Protein AF-A0A1E4H2F7-F1 (afdb_monomer)

Mean predicted aligned error: 3.06 Å

Radius of gyration: 13.92 Å; Cα contacts (8 Å, |Δi|>4): 99; chains: 1; bounding box: 38×27×33 Å

Foldseek 3Di:
DQDQANVQLVLFVVLLVLVLLLPDPVHDPVSNVVSVVCNVPRDFLVRLLVVQVVCCVPPVDGNHDNPDDQCSQVVRPVGTSHD

Secondary structure (DSSP, 8-state):
---HHHHHHHHHHHHHHHHHHHH-TTS-HHHHHHHHHHHTTSPPHHHHHHHHHHHHHHTS--SS-S---SGGGTT-TT-----

Structure (mmCIF, N/CA/C/O backbone):
data_AF-A0A1E4H2F7-F1
#
_entry.id   AF-A0A1E4H2F7-F1
#
loop_
_atom_site.group_PDB
_atom_site.id
_atom_site.type_symbol
_atom_site.label_atom_id
_atom_site.label_alt_id
_atom_site.label_comp_id
_atom_site.label_asym_id
_atom_site.label_entity_id
_atom_site.label_seq_id
_atom_site.pdbx_PDB_ins_code
_atom_site.Cartn_x
_atom_site.Cartn_y
_atom_site.Cartn_z
_atom_site.occupancy
_atom_site.B_iso_or_equiv
_atom_site.auth_seq_id
_atom_site.auth_comp_id
_atom_site.auth_asym_id
_atom_site.auth_atom_id
_atom_site.pdbx_PDB_model_num
ATOM 1 N N . MET A 1 1 ? 9.330 -17.598 -7.528 1.00 65.69 1 MET A N 1
ATOM 2 C CA . MET A 1 1 ? 10.004 -16.297 -7.322 1.00 65.69 1 MET A CA 1
ATOM 3 C C . MET A 1 1 ? 8.965 -15.211 -7.510 1.00 65.69 1 MET A C 1
ATOM 5 O O . MET A 1 1 ? 8.192 -15.346 -8.443 1.00 65.69 1 MET A O 1
ATOM 9 N N . THR A 1 2 ? 8.935 -14.196 -6.647 1.00 88.25 2 THR A N 1
ATOM 10 C CA . THR A 1 2 ? 7.998 -13.064 -6.752 1.00 88.25 2 THR A CA 1
ATOM 11 C C . THR A 1 2 ? 8.518 -12.029 -7.748 1.00 88.25 2 THR A C 1
ATOM 13 O O . THR A 1 2 ? 9.675 -11.600 -7.621 1.00 88.25 2 THR A O 1
ATOM 16 N N . THR A 1 3 ? 7.694 -11.632 -8.716 1.00 94.19 3 THR A N 1
ATOM 17 C CA . THR A 1 3 ? 8.049 -10.607 -9.713 1.00 94.19 3 THR A CA 1
ATOM 18 C C . THR A 1 3 ? 8.064 -9.201 -9.092 1.00 94.19 3 THR A C 1
ATOM 20 O O . THR A 1 3 ? 7.496 -8.997 -8.015 1.00 94.19 3 THR A O 1
ATOM 23 N N . PRO A 1 4 ? 8.726 -8.213 -9.721 1.00 94.94 4 PRO A N 1
ATOM 24 C CA . PRO A 1 4 ? 8.668 -6.821 -9.268 1.00 94.94 4 PRO A CA 1
ATOM 25 C C . PRO A 1 4 ? 7.233 -6.283 -9.213 1.00 94.94 4 PRO A C 1
ATOM 27 O O . PRO A 1 4 ? 6.877 -5.637 -8.234 1.00 94.94 4 PRO A O 1
ATOM 30 N N . ASP A 1 5 ? 6.390 -6.622 -10.191 1.00 95.50 5 ASP A N 1
ATOM 31 C CA . ASP A 1 5 ? 4.961 -6.289 -10.219 1.00 95.50 5 ASP A CA 1
ATOM 32 C C . ASP A 1 5 ? 4.203 -6.881 -9.037 1.00 95.50 5 ASP A C 1
ATOM 34 O O . ASP A 1 5 ? 3.539 -6.157 -8.295 1.00 95.50 5 ASP A O 1
ATOM 38 N N . GLU A 1 6 ? 4.354 -8.185 -8.796 1.00 96.69 6 GLU A N 1
ATOM 39 C CA . GLU A 1 6 ? 3.735 -8.849 -7.650 1.00 96.69 6 GLU A CA 1
ATOM 40 C C . GLU A 1 6 ? 4.200 -8.216 -6.335 1.00 96.69 6 GLU A C 1
ATOM 42 O O . GLU A 1 6 ? 3.393 -7.997 -5.430 1.00 96.69 6 GLU A O 1
ATOM 47 N N . ARG A 1 7 ? 5.491 -7.887 -6.223 1.00 96.25 7 ARG A N 1
ATOM 48 C CA . ARG A 1 7 ? 6.069 -7.275 -5.025 1.00 96.25 7 ARG A CA 1
ATOM 49 C C . ARG A 1 7 ? 5.533 -5.865 -4.791 1.00 96.25 7 ARG A C 1
ATOM 51 O O . ARG A 1 7 ? 5.041 -5.597 -3.696 1.00 96.25 7 ARG A O 1
ATOM 58 N N . THR A 1 8 ? 5.600 -4.988 -5.793 1.00 97.25 8 THR A N 1
ATOM 59 C CA . THR A 1 8 ? 5.079 -3.616 -5.703 1.00 97.25 8 THR A CA 1
ATOM 60 C C . THR A 1 8 ? 3.586 -3.633 -5.401 1.00 97.25 8 THR A C 1
ATOM 62 O O . THR A 1 8 ? 3.137 -2.918 -4.505 1.00 97.25 8 THR A O 1
ATOM 65 N N . ARG A 1 9 ? 2.814 -4.481 -6.093 1.00 97.62 9 ARG A N 1
ATOM 66 C CA . ARG A 1 9 ? 1.373 -4.604 -5.871 1.00 97.62 9 ARG A CA 1
ATOM 67 C C . ARG A 1 9 ? 1.061 -4.986 -4.432 1.00 97.62 9 ARG A C 1
ATOM 69 O O . ARG A 1 9 ? 0.293 -4.281 -3.786 1.00 97.62 9 ARG A O 1
ATOM 76 N N . ASN A 1 10 ? 1.668 -6.053 -3.912 1.00 97.56 10 ASN A N 1
ATOM 77 C CA . ASN A 1 10 ? 1.395 -6.514 -2.548 1.00 97.56 10 ASN A CA 1
ATOM 78 C C . ASN A 1 10 ? 1.855 -5.499 -1.489 1.00 97.56 10 ASN A C 1
ATOM 80 O O . A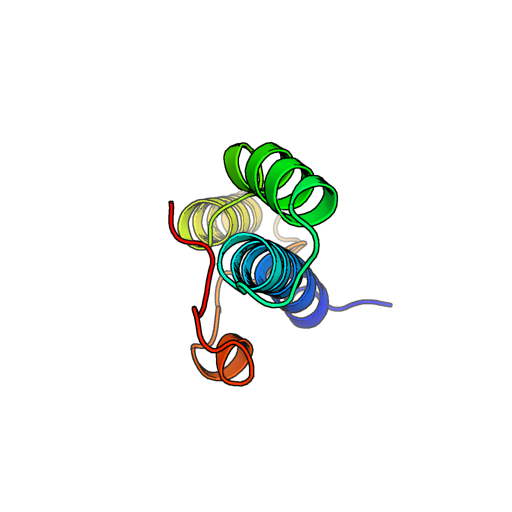SN A 1 10 ? 1.153 -5.298 -0.499 1.00 97.56 10 ASN A O 1
ATOM 84 N N . LEU A 1 11 ? 2.984 -4.817 -1.715 1.00 97.62 11 LEU A N 1
ATOM 85 C CA . LEU A 1 11 ? 3.449 -3.731 -0.850 1.00 97.62 11 LEU A CA 1
ATOM 86 C C . LEU A 1 11 ? 2.398 -2.613 -0.767 1.00 97.62 11 LEU A C 1
ATOM 88 O O . LEU A 1 11 ? 1.964 -2.233 0.316 1.00 97.62 11 LEU A O 1
ATOM 92 N N . LEU A 1 12 ? 1.919 -2.115 -1.905 1.00 98.19 12 LEU A N 1
ATOM 93 C CA . LEU A 1 12 ? 0.954 -1.014 -1.923 1.00 98.19 12 LEU A CA 1
ATOM 94 C C . LEU A 1 12 ? -0.439 -1.428 -1.432 1.00 98.19 12 LEU A C 1
ATOM 96 O O . LEU A 1 12 ? -1.118 -0.650 -0.758 1.00 98.19 12 LEU A O 1
ATOM 100 N N . GLN A 1 13 ? -0.866 -2.653 -1.738 1.00 98.50 13 GLN A N 1
ATOM 101 C CA . GLN A 1 13 ? -2.132 -3.216 -1.271 1.00 98.50 13 GLN A CA 1
ATOM 102 C C . GLN A 1 13 ? -2.159 -3.409 0.250 1.00 98.50 13 GLN A C 1
ATOM 104 O O . GLN A 1 13 ? -3.200 -3.192 0.867 1.00 98.50 13 GLN A O 1
ATOM 109 N N . ALA A 1 14 ? -1.029 -3.732 0.883 1.00 98.44 14 ALA A N 1
ATOM 110 C CA . ALA A 1 14 ? -0.937 -3.753 2.341 1.00 98.44 14 ALA A CA 1
ATOM 111 C C . ALA A 1 14 ? -1.139 -2.351 2.949 1.00 98.44 14 ALA A C 1
ATOM 113 O O . ALA A 1 14 ? -1.870 -2.212 3.929 1.00 98.44 14 ALA A O 1
ATOM 114 N N . GLY A 1 15 ? -0.601 -1.296 2.327 1.00 98.31 15 GLY A N 1
ATOM 115 C CA . GLY A 1 15 ? -0.901 0.088 2.715 1.00 98.31 15 GLY A CA 1
ATOM 116 C C . GLY A 1 15 ? -2.388 0.444 2.562 1.00 98.31 15 GLY A C 1
ATOM 117 O O . GLY A 1 15 ? -2.982 1.045 3.457 1.00 98.31 15 GLY A O 1
ATOM 118 N N . ALA A 1 16 ? -3.020 0.025 1.460 1.00 98.38 16 ALA A N 1
ATOM 119 C CA . ALA A 1 16 ? -4.462 0.196 1.250 1.00 98.38 16 ALA A CA 1
ATOM 120 C C . ALA A 1 16 ? -5.302 -0.578 2.286 1.00 98.38 16 ALA A C 1
ATOM 122 O O . ALA A 1 16 ? -6.286 -0.058 2.805 1.00 98.38 16 ALA A O 1
ATOM 123 N N . PHE A 1 17 ? -4.882 -1.788 2.656 1.00 98.56 17 PHE A N 1
ATOM 124 C CA . PHE A 1 17 ? -5.534 -2.588 3.692 1.00 98.56 17 PHE A CA 1
ATOM 125 C C . PHE A 1 17 ? -5.454 -1.934 5.077 1.00 98.56 17 PHE A C 1
ATOM 127 O O . PHE A 1 17 ? -6.459 -1.846 5.776 1.00 98.56 17 PHE A O 1
ATOM 134 N N . LEU A 1 18 ? -4.287 -1.410 5.463 1.00 98.50 18 LEU A N 1
ATOM 135 C CA . LEU A 1 18 ? -4.140 -0.654 6.711 1.00 98.50 18 LEU A CA 1
ATOM 136 C C . LEU A 1 18 ? -5.059 0.578 6.734 1.00 98.50 18 LEU A C 1
ATOM 138 O O . LEU A 1 18 ? -5.632 0.907 7.772 1.00 98.50 18 LEU A O 1
ATOM 142 N N . LYS A 1 19 ? -5.255 1.231 5.582 1.00 98.06 19 LYS A N 1
ATOM 143 C CA . LYS A 1 19 ? -6.218 2.328 5.432 1.00 98.06 19 LYS A CA 1
ATOM 144 C C . LYS A 1 19 ? -7.665 1.854 5.610 1.00 98.06 19 LYS A C 1
ATOM 146 O O . LYS A 1 19 ? -8.407 2.523 6.317 1.00 98.06 19 LYS A O 1
ATOM 151 N N . GLU A 1 20 ? -8.057 0.702 5.059 1.00 98.12 20 GLU A N 1
ATOM 152 C CA . GLU A 1 20 ? -9.380 0.104 5.330 1.00 98.12 20 GLU A CA 1
ATOM 153 C C . GLU A 1 20 ? -9.615 -0.120 6.816 1.00 98.12 20 GLU A C 1
ATOM 155 O O . GLU A 1 20 ? -10.625 0.333 7.351 1.00 98.12 20 GLU A O 1
ATOM 160 N N . LEU A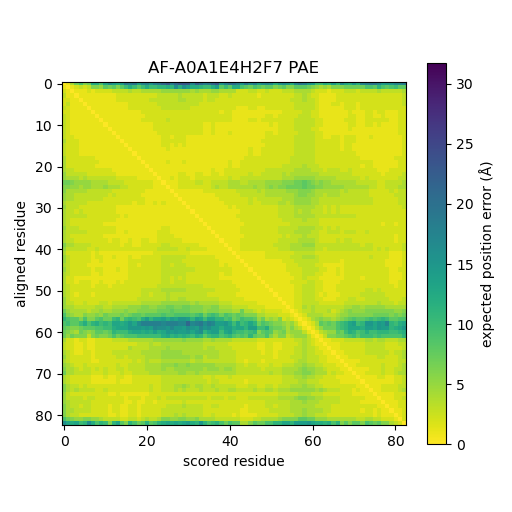 1 21 ? -8.665 -0.773 7.490 1.00 98.31 21 LEU A N 1
ATOM 161 C CA . LEU A 1 21 ? -8.787 -1.065 8.914 1.00 98.31 21 LEU A CA 1
ATOM 162 C C . LEU A 1 21 ? -8.923 0.211 9.743 1.00 98.31 21 LEU A C 1
ATOM 164 O O . LEU A 1 21 ? -9.752 0.265 10.643 1.00 98.31 21 LEU A O 1
ATOM 168 N N . ARG A 1 22 ? -8.133 1.243 9.431 1.00 97.69 22 ARG A N 1
ATOM 169 C CA . ARG A 1 22 ? -8.167 2.530 10.133 1.00 97.69 22 ARG A CA 1
ATOM 170 C C . ARG A 1 22 ? -9.526 3.228 10.029 1.00 97.69 22 ARG A C 1
ATOM 172 O O . ARG A 1 22 ? -9.959 3.843 10.998 1.00 97.69 22 ARG A O 1
ATOM 179 N N . GLU A 1 23 ? -10.159 3.180 8.861 1.00 97.19 23 GLU A N 1
ATOM 180 C CA . GLU A 1 23 ? -11.379 3.943 8.567 1.00 97.19 23 GLU A CA 1
ATOM 181 C C . GLU A 1 23 ? -12.677 3.163 8.858 1.00 97.19 23 GLU A C 1
ATOM 183 O O . GLU A 1 23 ? -13.746 3.765 9.007 1.00 97.19 23 GLU A O 1
ATOM 188 N N . ASP A 1 24 ? -12.626 1.828 8.939 1.00 97.19 24 ASP A N 1
ATOM 189 C CA . ASP A 1 24 ? -13.824 1.010 9.130 1.00 97.19 24 ASP A CA 1
ATOM 190 C C . ASP A 1 24 ? -14.329 1.031 10.581 1.00 97.19 24 ASP A C 1
ATOM 192 O O . ASP A 1 24 ? -13.688 0.548 11.515 1.00 97.19 24 ASP A O 1
ATOM 196 N N . LYS A 1 25 ? -15.549 1.544 10.780 1.00 95.31 25 LYS A N 1
ATOM 197 C CA . LYS A 1 25 ? -16.146 1.680 12.113 1.00 95.31 25 LYS A CA 1
ATOM 198 C C . LYS A 1 25 ? -16.505 0.355 12.793 1.00 95.31 25 LYS A C 1
ATOM 200 O O . LYS A 1 25 ? -16.690 0.357 14.009 1.00 95.31 25 LYS A O 1
ATOM 205 N N . ILE A 1 26 ? -16.602 -0.737 12.035 1.00 97.44 26 ILE A N 1
ATOM 206 C CA . ILE A 1 26 ? -16.893 -2.089 12.534 1.00 97.44 26 ILE A CA 1
ATOM 207 C C . ILE A 1 26 ? -15.640 -2.714 13.168 1.00 97.44 26 ILE A C 1
ATOM 209 O O . ILE A 1 26 ? -15.751 -3.561 14.054 1.00 97.44 26 ILE A O 1
ATOM 213 N N . VAL A 1 27 ? -14.445 -2.282 12.752 1.00 97.50 27 VAL A N 1
ATOM 214 C CA . VAL A 1 27 ? -13.173 -2.766 13.297 1.00 97.50 27 VAL A CA 1
ATOM 215 C C . VAL A 1 27 ? -12.973 -2.223 14.726 1.00 97.50 27 VAL A C 1
ATOM 217 O O . VAL A 1 27 ? -13.163 -1.019 14.937 1.00 97.50 27 VAL A O 1
ATOM 220 N N . PRO A 1 28 ? -12.584 -3.073 15.704 1.00 98.56 28 PRO A N 1
ATOM 221 C CA . PRO A 1 28 ? -12.264 -2.653 17.070 1.00 98.56 28 PRO A CA 1
ATOM 222 C C . PRO A 1 28 ? -11.252 -1.508 17.122 1.00 98.56 28 PRO A C 1
ATOM 224 O O . PRO A 1 28 ? -10.291 -1.485 16.350 1.00 98.56 28 PRO A O 1
ATOM 227 N N . GLU A 1 29 ? -11.451 -0.575 18.053 1.00 98.31 29 GLU A N 1
ATOM 228 C CA . GLU A 1 29 ? -10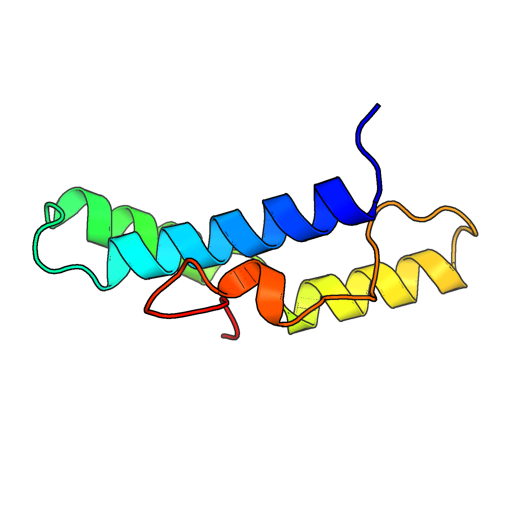.658 0.656 18.143 1.00 98.31 29 GLU A CA 1
ATOM 229 C C . GLU A 1 29 ? -9.159 0.377 18.286 1.00 98.31 29 GLU A C 1
ATOM 231 O O . GLU A 1 29 ? -8.351 1.031 17.632 1.00 98.31 29 GLU A O 1
ATOM 236 N N . GLU A 1 30 ? -8.779 -0.641 19.056 1.00 98.44 30 GLU A N 1
ATOM 237 C CA . GLU A 1 30 ? -7.382 -1.024 19.262 1.00 98.44 30 GLU A CA 1
ATOM 238 C C . GLU A 1 30 ? -6.696 -1.404 17.939 1.00 98.44 30 GLU A C 1
ATOM 240 O O . GLU A 1 30 ? -5.546 -1.034 17.694 1.00 98.44 30 GLU A O 1
ATOM 245 N N . ILE A 1 31 ? -7.416 -2.088 17.042 1.00 98.62 31 ILE A N 1
ATOM 246 C CA . ILE A 1 31 ? -6.905 -2.463 15.717 1.00 98.62 31 ILE A CA 1
ATOM 247 C C . ILE A 1 31 ? -6.798 -1.228 14.819 1.00 98.62 31 ILE A C 1
ATOM 249 O O . ILE A 1 31 ? -5.817 -1.086 14.087 1.00 98.62 31 ILE A O 1
ATOM 253 N N . ARG A 1 32 ? -7.767 -0.307 14.883 1.00 98.62 32 ARG A N 1
ATOM 254 C CA . ARG A 1 32 ? -7.720 0.939 14.100 1.00 98.62 32 ARG A C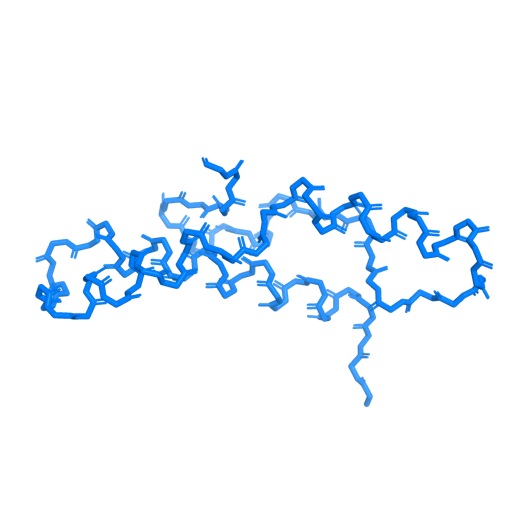A 1
ATOM 255 C C . ARG A 1 32 ? -6.550 1.823 14.505 1.00 98.62 32 ARG A C 1
ATOM 257 O O . ARG A 1 32 ? -5.889 2.392 13.637 1.00 98.62 32 ARG A O 1
ATOM 264 N N . GLN A 1 33 ? -6.280 1.922 15.805 1.00 98.44 33 GLN A N 1
ATOM 265 C CA . GLN A 1 33 ? -5.151 2.682 16.340 1.00 98.44 33 GLN A CA 1
ATOM 266 C C . GLN A 1 33 ? -3.816 2.094 15.888 1.00 98.44 33 GLN A C 1
ATOM 268 O O . GLN A 1 33 ? -2.933 2.839 15.459 1.00 98.44 33 GL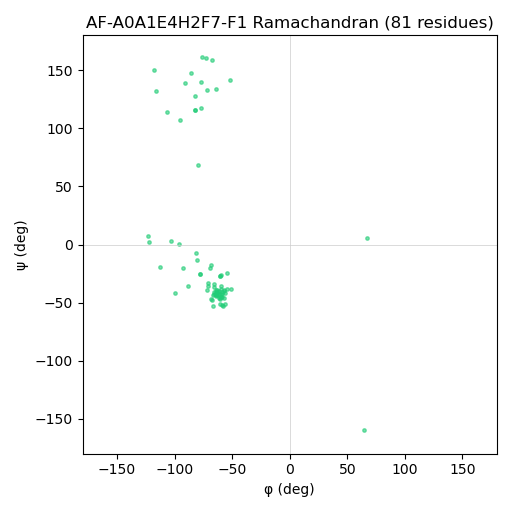N A O 1
ATOM 273 N N . GLU A 1 34 ? -3.678 0.768 15.908 1.00 98.62 34 GLU A N 1
ATOM 274 C CA . GLU A 1 34 ? -2.470 0.112 15.413 1.00 98.62 34 GLU A CA 1
ATOM 275 C C . GLU A 1 34 ? -2.305 0.293 13.898 1.00 98.62 34 GLU A C 1
ATOM 277 O O . GLU A 1 34 ? -1.224 0.654 13.427 1.00 98.62 34 GLU A O 1
ATOM 282 N N . ALA A 1 35 ? -3.386 0.147 13.128 1.00 98.44 35 ALA A N 1
ATOM 283 C CA . ALA A 1 35 ? -3.375 0.418 11.695 1.00 98.44 35 ALA A CA 1
ATOM 284 C C . ALA A 1 35 ? -2.978 1.874 11.398 1.00 98.44 35 ALA A C 1
ATOM 286 O O . ALA A 1 35 ? -2.150 2.118 10.523 1.00 98.44 35 ALA A O 1
ATOM 287 N N . HIS A 1 36 ? -3.493 2.840 12.166 1.00 97.81 36 HIS A N 1
ATOM 288 C CA . HIS A 1 36 ? -3.094 4.244 12.076 1.00 97.81 36 HIS A CA 1
ATOM 289 C C . HIS A 1 36 ? -1.600 4.442 12.377 1.00 97.81 36 HIS A C 1
ATOM 291 O O . HIS A 1 36 ? -0.909 5.121 11.614 1.00 97.81 36 HIS A O 1
ATOM 297 N N . ARG A 1 37 ? -1.090 3.830 13.456 1.00 98.19 37 ARG A N 1
ATOM 298 C CA . ARG A 1 37 ? 0.323 3.908 13.859 1.00 98.19 37 ARG A CA 1
ATOM 299 C C . ARG A 1 37 ? 1.252 3.391 12.761 1.00 98.19 37 ARG A C 1
ATOM 301 O O . ARG A 1 37 ? 2.255 4.039 12.468 1.00 98.19 37 ARG A O 1
ATOM 308 N N . LEU A 1 38 ? 0.917 2.251 12.156 1.00 98.31 38 LEU A N 1
ATOM 309 C CA . LEU A 1 38 ? 1.689 1.656 11.063 1.00 98.31 38 LEU A CA 1
ATOM 310 C C . LEU A 1 38 ? 1.601 2.498 9.788 1.00 98.31 38 LEU A C 1
ATOM 312 O O . LEU A 1 38 ? 2.629 2.810 9.190 1.00 98.31 38 LEU A O 1
ATOM 316 N N . LEU A 1 39 ? 0.391 2.915 9.402 1.00 97.31 39 LEU A N 1
ATOM 317 C CA . LEU A 1 39 ? 0.146 3.669 8.171 1.00 97.31 39 LEU A CA 1
ATOM 318 C C . LEU A 1 39 ? 0.888 5.015 8.145 1.00 97.31 39 LEU A C 1
ATOM 320 O O . LEU A 1 39 ? 1.242 5.484 7.073 1.00 97.31 39 LEU A O 1
ATOM 324 N N . ARG A 1 40 ? 1.183 5.616 9.307 1.00 96.25 40 ARG A N 1
ATOM 325 C CA . ARG A 1 40 ? 1.951 6.872 9.415 1.00 96.25 40 ARG A CA 1
ATOM 326 C C . ARG A 1 40 ? 3.373 6.789 8.843 1.00 96.25 40 ARG A C 1
ATOM 328 O O . ARG A 1 40 ? 3.935 7.814 8.470 1.00 96.25 40 ARG A O 1
ATOM 335 N N . HIS A 1 41 ? 3.961 5.598 8.827 1.00 96.12 41 HIS A N 1
ATOM 336 C CA . HIS A 1 41 ? 5.325 5.358 8.347 1.00 96.12 41 HIS A CA 1
ATOM 337 C C . HIS A 1 41 ? 5.372 4.319 7.226 1.00 96.12 41 HIS A C 1
ATOM 339 O O . HIS A 1 41 ? 6.450 3.875 6.833 1.00 96.12 41 HIS A O 1
ATOM 345 N N . TYR A 1 42 ? 4.205 3.899 6.744 1.00 97.94 42 TYR A N 1
ATOM 346 C CA . TYR A 1 42 ? 4.111 2.973 5.636 1.00 97.94 42 TYR A CA 1
ATOM 347 C C . TYR A 1 42 ? 4.378 3.728 4.330 1.00 97.94 42 TYR A C 1
ATOM 349 O O . TYR A 1 42 ? 3.906 4.854 4.191 1.00 97.94 42 TYR A O 1
ATOM 357 N N . PRO A 1 43 ? 5.114 3.150 3.368 1.00 97.56 43 PRO A N 1
ATOM 358 C CA . PRO A 1 43 ? 5.419 3.852 2.132 1.00 97.56 43 PRO A CA 1
ATOM 359 C C . PRO A 1 43 ? 4.149 4.146 1.324 1.00 97.56 43 PRO A C 1
ATOM 361 O O . PRO A 1 43 ? 3.293 3.282 1.107 1.00 97.56 43 PRO A O 1
ATOM 364 N N . THR A 1 44 ? 4.046 5.378 0.848 1.00 97.62 44 THR A N 1
ATOM 365 C CA . THR A 1 44 ? 2.996 5.850 -0.056 1.00 97.62 44 THR A CA 1
ATOM 366 C C . THR A 1 44 ? 3.230 5.363 -1.487 1.00 97.62 44 THR A C 1
ATOM 368 O O . THR A 1 44 ? 4.349 5.039 -1.889 1.00 97.62 44 THR A O 1
ATOM 371 N N . VAL A 1 45 ? 2.179 5.393 -2.316 1.00 97.38 45 VAL A N 1
ATOM 372 C CA . VAL A 1 45 ? 2.287 5.148 -3.771 1.00 97.38 45 VAL A CA 1
ATOM 373 C C . VAL A 1 45 ? 3.369 6.019 -4.420 1.00 97.38 45 VAL A C 1
ATOM 375 O O . VAL A 1 45 ? 4.076 5.559 -5.317 1.00 97.38 45 VAL A O 1
ATOM 378 N N . TYR A 1 46 ? 3.497 7.271 -3.976 1.00 96.50 46 TYR A N 1
ATOM 379 C CA . TYR A 1 46 ? 4.490 8.202 -4.500 1.00 96.50 46 TYR A CA 1
ATOM 380 C C . TYR A 1 46 ? 5.921 7.771 -4.152 1.00 96.50 46 TYR A C 1
ATOM 382 O O . TYR A 1 46 ? 6.769 7.700 -5.040 1.00 96.50 46 TYR A O 1
ATOM 390 N N . GLU A 1 47 ? 6.181 7.427 -2.889 1.00 97.19 47 GLU A N 1
ATOM 391 C CA . GLU A 1 47 ? 7.507 6.993 -2.432 1.00 97.19 47 GLU A CA 1
ATOM 392 C C . GLU A 1 47 ? 7.941 5.687 -3.102 1.00 97.19 47 GLU A C 1
ATOM 394 O O . GLU A 1 47 ? 9.076 5.582 -3.560 1.00 97.19 47 GLU A O 1
ATOM 399 N N . VAL A 1 48 ? 7.033 4.714 -3.235 1.00 97.12 48 VAL A N 1
ATOM 400 C CA . VAL A 1 48 ? 7.331 3.445 -3.919 1.00 97.12 48 VAL A CA 1
ATOM 401 C C . VAL A 1 48 ? 7.664 3.673 -5.392 1.00 97.12 48 VAL A C 1
ATOM 403 O O . VAL A 1 48 ? 8.637 3.109 -5.887 1.00 97.12 48 VAL A O 1
ATOM 406 N N . ARG A 1 49 ? 6.905 4.530 -6.092 1.00 96.25 49 ARG A N 1
ATOM 407 C CA . ARG A 1 49 ? 7.192 4.874 -7.493 1.00 96.25 49 ARG A CA 1
ATOM 408 C C . ARG A 1 49 ? 8.557 5.544 -7.634 1.00 96.25 49 ARG A C 1
ATOM 410 O O . ARG A 1 49 ? 9.333 5.159 -8.499 1.00 96.25 49 ARG A O 1
ATOM 417 N N . MET A 1 50 ? 8.856 6.514 -6.770 1.00 95.50 50 MET A N 1
ATOM 418 C CA . MET A 1 50 ? 10.154 7.194 -6.740 1.00 95.50 50 MET A CA 1
ATOM 419 C C . MET A 1 50 ? 11.316 6.212 -6.544 1.00 95.50 50 MET A C 1
ATOM 421 O O . MET A 1 50 ? 12.310 6.289 -7.263 1.00 95.50 50 MET A O 1
ATOM 425 N N . LEU A 1 51 ? 11.189 5.279 -5.595 1.00 94.69 51 LEU A N 1
ATOM 426 C CA . LEU A 1 51 ? 12.213 4.265 -5.332 1.00 94.69 51 LEU A CA 1
ATOM 427 C C . LEU A 1 51 ? 12.407 3.328 -6.531 1.00 94.69 51 LEU A C 1
ATOM 429 O O . LEU A 1 51 ? 13.546 3.073 -6.915 1.00 94.69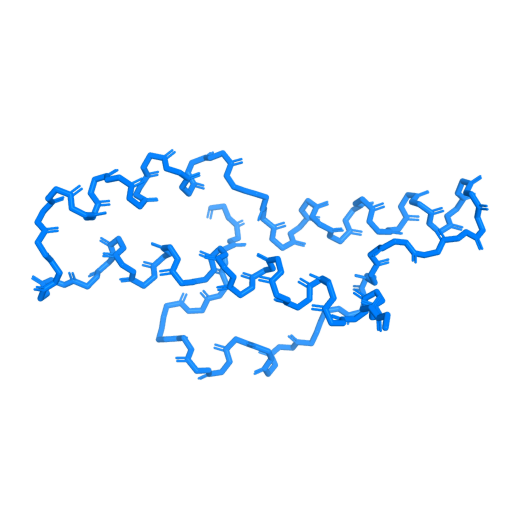 51 LEU A O 1
ATOM 433 N N . ALA A 1 52 ? 11.319 2.871 -7.157 1.00 94.19 52 ALA A N 1
ATOM 434 C CA . ALA A 1 52 ? 11.384 2.003 -8.332 1.00 94.19 52 ALA A CA 1
ATOM 435 C C . ALA A 1 52 ? 12.081 2.681 -9.530 1.00 94.19 52 ALA A C 1
ATOM 437 O O . ALA A 1 52 ? 12.905 2.060 -10.204 1.00 94.19 52 ALA A O 1
ATOM 438 N N . GLU A 1 53 ? 11.805 3.967 -9.776 1.00 93.19 53 GLU A N 1
ATOM 439 C CA . GLU A 1 53 ? 12.497 4.728 -10.826 1.00 93.19 53 GLU A CA 1
ATOM 440 C C . GLU A 1 53 ? 13.991 4.904 -10.509 1.00 93.19 53 GLU A C 1
ATOM 442 O O . GLU A 1 53 ? 14.844 4.741 -11.383 1.00 93.19 53 GLU A O 1
ATOM 447 N N . LEU A 1 54 ? 14.344 5.169 -9.248 1.00 92.62 54 LEU A N 1
ATOM 448 C CA . LEU A 1 54 ? 15.744 5.287 -8.838 1.00 92.62 54 LEU A CA 1
ATOM 449 C C . LEU A 1 54 ? 16.519 3.969 -9.020 1.00 92.62 54 LEU A C 1
ATOM 451 O O . LEU A 1 54 ? 17.656 3.983 -9.505 1.00 92.62 54 LEU A O 1
ATOM 455 N N . GLU A 1 55 ? 15.914 2.831 -8.669 1.00 90.19 55 GLU A N 1
ATOM 456 C CA . GLU A 1 55 ? 16.512 1.501 -8.853 1.00 90.19 55 GLU A CA 1
ATOM 457 C C . GLU A 1 55 ? 16.798 1.207 -10.327 1.00 90.19 55 GLU A C 1
ATOM 459 O O . GLU A 1 55 ? 17.910 0.776 -10.666 1.00 90.19 55 GLU A O 1
ATOM 464 N N . LYS A 1 56 ? 15.825 1.512 -11.196 1.00 85.12 56 LYS A N 1
ATOM 465 C CA . LYS A 1 56 ? 15.919 1.361 -12.653 1.00 85.12 56 LYS A CA 1
ATOM 466 C C . LYS A 1 56 ? 17.114 2.114 -13.232 1.00 85.12 56 LYS A C 1
ATOM 468 O O . LYS A 1 56 ? 17.812 1.577 -14.089 1.00 85.12 56 LYS A O 1
ATOM 473 N N . HIS A 1 57 ? 17.3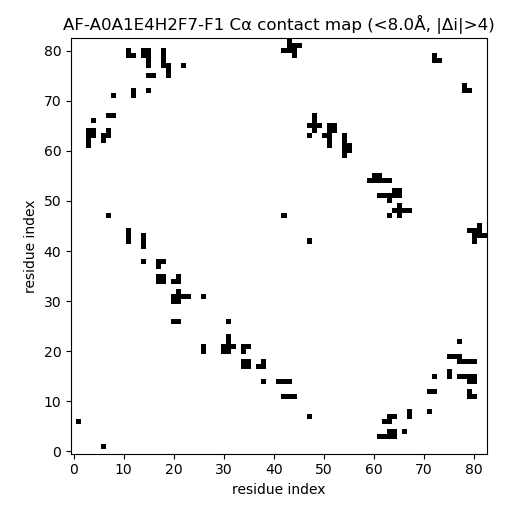73 3.329 -12.753 1.00 83.69 57 HIS A N 1
ATOM 474 C CA . HIS A 1 57 ? 18.492 4.147 -13.226 1.00 83.69 57 HIS A CA 1
ATOM 475 C C . HIS A 1 57 ? 19.855 3.735 -12.653 1.00 83.69 57 HIS A C 1
ATOM 477 O O . HIS A 1 57 ? 20.874 3.992 -13.290 1.00 83.69 57 HIS A O 1
ATOM 483 N N . THR A 1 58 ? 19.891 3.108 -11.473 1.00 84.75 58 THR A N 1
ATOM 484 C CA . THR A 1 58 ? 21.143 2.898 -10.724 1.00 84.75 58 THR A CA 1
ATOM 485 C C . THR A 1 58 ? 21.722 1.495 -10.885 1.00 84.75 58 THR A C 1
ATOM 487 O O . THR A 1 58 ? 22.936 1.341 -10.996 1.00 84.75 58 THR A O 1
ATOM 490 N N . THR A 1 59 ? 20.880 0.459 -10.867 1.00 78.38 59 THR A N 1
ATOM 491 C CA . THR A 1 59 ? 21.348 -0.934 -10.717 1.00 78.38 59 THR A CA 1
ATOM 492 C C . THR A 1 59 ? 21.128 -1.799 -11.954 1.00 78.38 59 THR A C 1
ATOM 494 O O . THR A 1 59 ? 21.758 -2.846 -12.085 1.00 78.38 59 THR A O 1
ATOM 497 N N . GLY A 1 60 ? 20.221 -1.395 -12.851 1.00 71.88 60 GLY A N 1
ATOM 498 C CA . GLY A 1 60 ? 19.770 -2.229 -13.969 1.00 71.88 60 GLY A CA 1
ATOM 499 C C . GLY A 1 60 ? 18.969 -3.471 -13.546 1.00 71.88 60 GLY A C 1
ATOM 500 O O . GLY A 1 60 ? 18.625 -4.285 -14.401 1.00 71.88 60 GLY A O 1
ATOM 501 N N . VAL A 1 61 ? 18.660 -3.620 -12.252 1.00 78.00 61 VAL A N 1
ATOM 502 C CA . VAL A 1 61 ? 17.821 -4.682 -11.689 1.00 78.00 61 VAL A CA 1
ATOM 503 C C . VAL A 1 61 ? 16.572 -4.042 -11.088 1.00 78.00 61 VAL A C 1
ATOM 505 O O . VAL A 1 61 ? 16.653 -3.072 -10.343 1.00 78.00 61 VAL A O 1
ATOM 508 N N . PHE A 1 62 ? 15.406 -4.599 -11.402 1.00 83.25 62 PHE A N 1
ATOM 509 C CA . P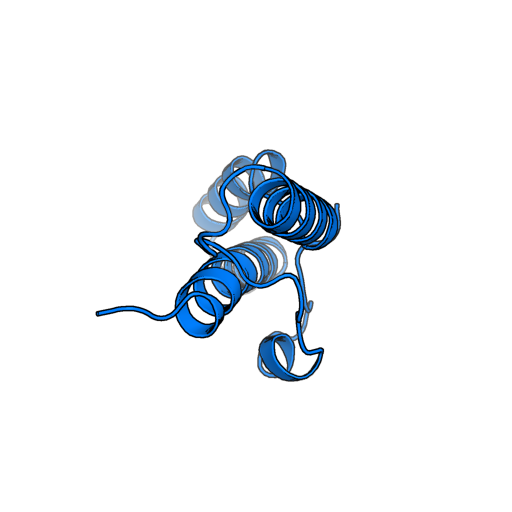HE A 1 62 ? 14.124 -4.102 -10.912 1.00 83.25 62 PHE A CA 1
ATOM 510 C C . PHE A 1 62 ? 13.718 -4.894 -9.673 1.00 83.25 62 PHE A C 1
ATOM 512 O O . PHE A 1 62 ? 13.352 -6.064 -9.792 1.00 83.25 62 PHE A O 1
ATOM 519 N N . TYR A 1 63 ? 13.789 -4.299 -8.481 1.00 91.31 63 TYR A N 1
ATOM 520 C CA . TYR A 1 63 ? 13.195 -4.915 -7.292 1.00 91.31 63 TYR A CA 1
ATOM 521 C C . TYR A 1 63 ? 11.730 -4.496 -7.146 1.00 91.31 63 TYR A C 1
ATOM 523 O O . TYR A 1 63 ? 10.885 -5.320 -6.784 1.00 91.31 63 TYR A O 1
ATOM 531 N N . LEU A 1 64 ? 11.415 -3.255 -7.512 1.00 94.62 64 LEU A N 1
ATOM 532 C CA . LEU A 1 64 ? 10.060 -2.726 -7.630 1.00 94.62 64 LEU A CA 1
ATOM 533 C C . LEU A 1 64 ? 9.772 -2.299 -9.076 1.00 94.62 64 LEU A C 1
ATOM 535 O O . LEU A 1 64 ? 10.671 -1.889 -9.807 1.00 94.62 64 LEU A O 1
ATOM 539 N N . THR A 1 65 ? 8.507 -2.377 -9.487 1.00 94.62 65 THR A N 1
ATOM 540 C CA . THR A 1 65 ? 8.028 -1.733 -10.720 1.00 94.62 65 THR A CA 1
ATOM 541 C C . THR A 1 65 ? 7.509 -0.312 -10.440 1.00 94.62 65 THR A C 1
ATOM 543 O O . THR A 1 65 ? 6.829 -0.114 -9.424 1.00 94.62 65 THR A O 1
ATOM 546 N N . PRO A 1 66 ? 7.795 0.682 -11.307 1.00 93.88 66 PRO A N 1
ATOM 547 C CA . PRO A 1 66 ? 7.149 1.993 -11.258 1.00 93.88 66 PRO A CA 1
ATOM 548 C C . PRO A 1 66 ? 5.759 1.992 -11.916 1.00 93.88 66 PRO A C 1
ATOM 550 O O . PRO A 1 66 ? 4.984 2.937 -11.725 1.00 93.88 66 PRO A O 1
ATOM 553 N N . ASP A 1 67 ? 5.425 0.939 -12.666 1.00 94.44 67 ASP A N 1
ATOM 554 C CA . ASP A 1 67 ? 4.193 0.801 -13.441 1.00 94.44 67 ASP A CA 1
ATOM 555 C C . ASP A 1 67 ? 3.024 0.382 -12.537 1.00 94.44 67 ASP A C 1
ATOM 557 O O . ASP A 1 67 ? 2.522 -0.734 -12.573 1.00 94.44 67 ASP A O 1
ATOM 561 N N . ILE A 1 68 ? 2.608 1.298 -11.659 1.00 95.12 68 ILE A N 1
ATOM 562 C CA . ILE A 1 68 ? 1.506 1.071 -10.717 1.00 95.12 68 ILE A CA 1
ATOM 563 C C . ILE A 1 68 ? 0.171 1.316 -11.420 1.00 95.12 68 ILE A C 1
ATOM 565 O O . ILE A 1 68 ? -0.147 2.456 -11.786 1.00 95.12 68 ILE A O 1
ATOM 569 N N . GLU A 1 69 ? -0.627 0.260 -11.540 1.00 94.38 69 GLU A N 1
ATOM 570 C CA . GLU A 1 69 ? -1.954 0.302 -12.146 1.00 94.38 69 GLU A CA 1
ATOM 571 C C . GLU A 1 69 ? -3.035 0.717 -11.133 1.00 94.38 69 GLU A C 1
ATOM 573 O O . GLU A 1 69 ? -2.962 0.442 -9.932 1.00 94.38 69 GLU A O 1
ATOM 578 N N . LYS A 1 70 ? -4.068 1.423 -11.609 1.00 90.19 70 LYS A N 1
ATOM 579 C CA . LYS A 1 70 ? -5.154 1.927 -10.744 1.00 90.19 70 LYS A CA 1
ATOM 580 C C . LYS A 1 70 ? -6.071 0.813 -10.236 1.00 90.19 70 LYS A C 1
ATOM 582 O O . LYS A 1 70 ? -6.618 0.919 -9.140 1.00 90.19 70 LYS A O 1
ATOM 587 N N . ASP A 1 71 ? -6.270 -0.223 -11.039 1.00 95.62 71 ASP A N 1
ATOM 588 C CA . ASP A 1 71 ? -7.162 -1.348 -10.758 1.00 95.62 71 ASP A CA 1
ATOM 589 C C . ASP A 1 71 ? -6.651 -2.244 -9.617 1.00 95.62 71 ASP A C 1
ATOM 591 O O . ASP A 1 71 ? -7.458 -2.901 -8.955 1.00 95.62 71 ASP A O 1
ATOM 595 N N . TRP A 1 72 ? -5.353 -2.190 -9.292 1.00 96.81 72 TRP A N 1
ATOM 596 C CA . TRP A 1 72 ? -4.762 -2.866 -8.132 1.00 96.81 72 TRP A CA 1
ATOM 597 C C . TRP A 1 72 ? -5.455 -2.507 -6.812 1.00 96.81 72 TRP A C 1
ATOM 599 O O . TRP A 1 72 ? -5.428 -3.300 -5.868 1.00 96.81 72 TRP A O 1
ATOM 609 N N . PHE A 1 73 ? -6.098 -1.339 -6.742 1.00 97.56 73 PHE A N 1
ATOM 610 C CA . PHE A 1 73 ? -6.794 -0.854 -5.551 1.00 97.56 73 PHE A CA 1
ATOM 611 C C . PHE A 1 73 ? -8.319 -0.986 -5.626 1.00 97.56 73 PHE A C 1
ATOM 613 O O . PHE A 1 73 ? -9.004 -0.559 -4.702 1.00 97.56 73 PHE A O 1
ATOM 620 N N . SER A 1 74 ? -8.863 -1.571 -6.697 1.00 96.12 74 SER A N 1
ATOM 621 C CA . SER A 1 74 ? -10.313 -1.634 -6.953 1.00 96.12 74 SER A CA 1
ATOM 622 C C . SER A 1 74 ? -11.118 -2.348 -5.860 1.00 96.12 74 SER A C 1
ATOM 624 O O . SER A 1 74 ? -12.290 -2.038 -5.665 1.00 96.12 74 SER A O 1
ATOM 626 N N . SER A 1 75 ? -10.495 -3.266 -5.118 1.00 96.06 75 SER A N 1
ATOM 627 C CA . SER A 1 75 ? -11.113 -3.975 -3.992 1.00 96.06 75 SER A CA 1
ATOM 628 C C . SER A 1 75 ? -11.116 -3.192 -2.673 1.00 96.06 75 SER A C 1
ATOM 630 O O . SER A 1 75 ? -11.703 -3.664 -1.703 1.00 96.06 75 SER A O 1
ATOM 632 N N . TYR A 1 76 ? -10.454 -2.032 -2.603 1.00 96.88 76 TYR A N 1
ATOM 633 C CA . TYR A 1 76 ? -10.338 -1.213 -1.393 1.00 96.88 76 TYR A CA 1
ATOM 634 C C . TYR A 1 76 ? -11.233 0.027 -1.518 1.00 96.88 76 TYR A C 1
ATOM 636 O O . TYR A 1 76 ? -10.984 0.907 -2.342 1.00 96.88 76 TYR A O 1
ATOM 644 N N . ARG A 1 77 ? -12.264 0.119 -0.672 1.00 96.50 77 ARG A N 1
ATOM 645 C CA . ARG A 1 77 ? -13.228 1.230 -0.589 1.00 96.50 77 ARG A CA 1
ATOM 646 C C . ARG A 1 77 ? -12.560 2.594 -0.392 1.00 96.50 77 ARG A C 1
ATOM 648 O O . ARG A 1 77 ? -13.024 3.580 -0.957 1.00 96.50 77 ARG A O 1
ATOM 655 N N . PHE A 1 78 ? -11.491 2.667 0.395 1.00 95.81 78 PHE A N 1
ATOM 656 C CA . PHE A 1 78 ? -10.736 3.896 0.652 1.00 95.81 78 PHE A CA 1
ATOM 657 C C . PHE A 1 78 ? -9.506 4.044 -0.254 1.00 95.81 78 PHE A C 1
ATOM 659 O O . PHE A 1 78 ? -8.793 5.048 -0.162 1.00 95.81 78 PHE A O 1
ATOM 666 N N . GLY A 1 79 ? -9.270 3.083 -1.150 1.00 95.88 79 GLY A N 1
ATOM 667 C CA . GLY A 1 79 ? -8.217 3.121 -2.158 1.00 95.88 79 GLY A CA 1
ATOM 668 C C . GLY A 1 79 ? -6.795 3.112 -1.591 1.00 95.88 79 GLY A C 1
ATOM 669 O O . GLY A 1 79 ? -6.539 2.706 -0.458 1.00 95.88 79 GLY A O 1
ATOM 670 N N . ALA A 1 80 ? -5.849 3.569 -2.410 1.00 96.62 80 ALA A N 1
ATOM 671 C CA . ALA A 1 80 ? -4.429 3.523 -2.087 1.00 96.62 80 ALA A CA 1
ATOM 672 C C . ALA A 1 80 ? -4.023 4.449 -0.923 1.00 96.62 80 ALA A C 1
ATOM 674 O O . ALA A 1 80 ? -4.681 5.452 -0.611 1.00 96.62 80 ALA A O 1
ATOM 675 N N . HIS A 1 81 ? -2.881 4.129 -0.313 1.00 96.62 81 HIS A N 1
ATOM 676 C CA . HIS A 1 81 ? -2.199 5.011 0.626 1.00 96.62 81 HIS A CA 1
ATOM 677 C C . HIS A 1 81 ? -1.350 6.049 -0.127 1.00 96.62 81 HIS A C 1
ATOM 679 O O . HIS A 1 81 ? -0.408 5.705 -0.842 1.00 96.62 81 HIS A O 1
ATOM 685 N N . THR A 1 82 ? -1.703 7.325 0.017 1.00 91.44 82 THR A N 1
ATOM 686 C CA . THR A 1 82 ? -1.136 8.436 -0.769 1.00 91.44 82 THR A CA 1
ATOM 687 C C . THR A 1 82 ? -0.476 9.529 0.074 1.00 91.44 82 THR A C 1
ATOM 689 O O . THR A 1 82 ? -0.001 10.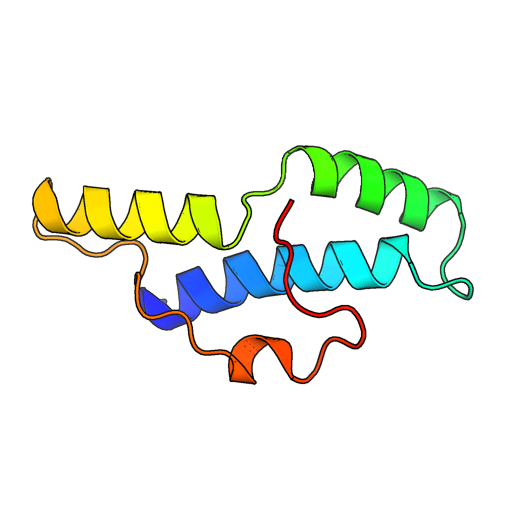500 -0.506 1.00 91.44 82 THR A O 1
ATOM 692 N N . GLY A 1 83 ? -0.433 9.371 1.401 1.00 79.81 83 GLY A N 1
ATOM 693 C CA . GLY A 1 83 ? -0.131 10.446 2.356 1.00 79.81 83 GLY A CA 1
ATOM 694 C C . GLY A 1 83 ? -1.390 10.979 3.021 1.00 79.81 83 GLY A C 1
ATOM 695 O O . GLY A 1 83 ? -2.412 11.111 2.308 1.00 79.81 83 GLY A O 1
#

Solvent-accessible surface area (backbone atoms only — not comparable to full-atom values): 4727 Å² total; per-residue (Å²): 134,84,49,26,60,59,46,38,49,52,55,46,46,51,37,19,48,32,47,43,44,43,70,39,85,86,50,57,67,73,58,19,52,50,24,46,63,50,53,76,75,47,73,25,58,64,56,50,31,54,51,18,52,51,36,52,76,72,69,78,51,69,72,37,46,55,85,77,64,77,70,79,34,69,90,40,95,75,29,66,37,73,124

Sequence (83 aa):
MTTPDERTRNLLQAGAFLKELREDKIVPEEIRQEAHRLLRHYPTVYEVRMLAELEKHTTGVFYLTPDIEKDWFSSYRFGAHTG

Nearest PDB structures (foldseek):
  5mdy-assembly1_s  TM=9.075E-01  e=4.573E+00  Escherichia coli K-12

pLDDT: mean 94.49, std 6.15, range [65.69, 98.62]